Protein AF-G5IAH5-F1 (afdb_monomer_lite)

Structure (mmCIF, N/CA/C/O backbone):
data_AF-G5IAH5-F1
#
_entry.id   AF-G5IAH5-F1
#
loop_
_atom_site.group_PDB
_atom_site.id
_atom_site.type_symbol
_atom_site.label_atom_id
_atom_site.label_alt_id
_atom_site.label_comp_id
_atom_site.label_asym_id
_atom_site.label_entity_id
_atom_site.label_seq_id
_atom_site.pdbx_PDB_ins_code
_atom_site.Cartn_x
_atom_site.Cartn_y
_atom_site.Cartn_z
_atom_site.occupancy
_atom_site.B_iso_or_equiv
_atom_site.auth_seq_id
_atom_site.auth_comp_id
_atom_site.auth_asym_id
_atom_site.auth_atom_id
_atom_site.pdbx_PDB_model_num
ATOM 1 N N . MET A 1 1 ? -7.344 -82.562 -42.772 1.00 33.31 1 MET A N 1
ATOM 2 C CA . MET A 1 1 ? -6.022 -82.661 -43.443 1.00 33.31 1 MET A CA 1
ATOM 3 C C . MET A 1 1 ? -5.985 -81.513 -44.444 1.00 33.31 1 MET A C 1
ATOM 5 O O . MET A 1 1 ? -6.881 -81.482 -45.264 1.00 33.31 1 MET A O 1
ATOM 9 N N . LYS A 1 2 ? -5.143 -80.477 -44.386 1.00 36.75 2 LYS A N 1
ATOM 10 C CA . LYS A 1 2 ? -3.679 -80.382 -44.227 1.00 36.75 2 LYS A CA 1
ATOM 11 C C . LYS A 1 2 ? -3.415 -78.863 -44.021 1.00 36.75 2 LYS A C 1
ATOM 13 O O . LYS A 1 2 ? -3.954 -78.083 -44.789 1.00 36.75 2 LYS A O 1
ATOM 18 N N . LYS A 1 3 ? -2.938 -78.398 -42.851 1.00 38.62 3 LYS A N 1
ATOM 19 C CA . LYS A 1 3 ? -1.530 -78.011 -42.571 1.00 38.62 3 LYS A CA 1
ATOM 20 C C . LYS A 1 3 ? -0.976 -77.087 -43.693 1.00 38.62 3 LYS A C 1
ATOM 22 O O . LYS A 1 3 ? -0.962 -77.546 -44.823 1.00 38.62 3 LYS A O 1
ATOM 27 N N . ILE A 1 4 ? -0.439 -75.870 -43.500 1.00 49.00 4 ILE A N 1
ATOM 28 C CA . ILE A 1 4 ? 0.455 -75.371 -42.435 1.00 49.00 4 ILE A CA 1
ATOM 29 C C . ILE A 1 4 ? 0.940 -73.923 -42.802 1.00 49.00 4 ILE A C 1
ATOM 31 O O . ILE A 1 4 ? 1.135 -73.669 -43.983 1.00 49.00 4 ILE A O 1
ATOM 35 N N . ILE A 1 5 ? 1.173 -73.056 -41.789 1.00 50.75 5 ILE A N 1
ATOM 36 C CA . ILE A 1 5 ? 2.242 -72.007 -41.633 1.00 50.75 5 ILE A CA 1
ATOM 37 C C . ILE A 1 5 ? 2.182 -70.713 -42.497 1.00 50.75 5 ILE A C 1
ATOM 39 O O . ILE A 1 5 ? 2.307 -70.764 -43.711 1.00 50.75 5 ILE A O 1
ATOM 43 N N . ILE A 1 6 ? 1.817 -69.554 -41.905 1.00 56.06 6 ILE A N 1
ATOM 44 C CA . ILE A 1 6 ? 2.630 -68.452 -41.289 1.00 56.06 6 ILE A CA 1
ATOM 45 C C . ILE A 1 6 ? 3.460 -67.631 -42.289 1.00 56.06 6 ILE A C 1
ATOM 47 O O . ILE A 1 6 ? 4.406 -68.163 -42.855 1.00 56.06 6 ILE A O 1
ATOM 51 N N . THR A 1 7 ? 3.234 -66.305 -42.347 1.00 50.16 7 THR A N 1
ATOM 52 C CA . THR A 1 7 ? 4.313 -65.288 -42.404 1.00 50.16 7 THR A CA 1
ATOM 53 C C . THR A 1 7 ? 3.828 -63.922 -41.872 1.00 50.16 7 THR A C 1
ATOM 55 O O . THR A 1 7 ? 2.790 -63.419 -42.293 1.00 50.16 7 THR A O 1
ATOM 58 N N . LEU A 1 8 ? 4.594 -63.369 -40.921 1.00 52.56 8 LEU A N 1
ATOM 59 C CA . LEU A 1 8 ? 4.595 -61.996 -40.384 1.00 52.56 8 LEU A CA 1
ATOM 60 C C . LEU A 1 8 ? 4.671 -60.926 -41.489 1.00 52.56 8 LEU A C 1
ATOM 62 O O . LEU A 1 8 ? 5.500 -61.102 -42.374 1.00 52.56 8 LEU A O 1
ATOM 66 N N . LEU A 1 9 ? 4.000 -59.772 -41.328 1.00 47.34 9 LEU A N 1
ATOM 67 C CA . LEU A 1 9 ? 4.643 -58.446 -41.467 1.00 47.34 9 LEU A CA 1
ATOM 68 C C . LEU A 1 9 ? 3.704 -57.273 -41.116 1.00 47.34 9 LEU A C 1
ATOM 70 O O . LEU A 1 9 ? 2.607 -57.176 -41.648 1.00 47.34 9 LEU A O 1
ATOM 74 N N . SER A 1 10 ? 4.221 -56.379 -40.265 1.00 49.56 10 SER A N 1
ATOM 75 C CA . SER A 1 10 ? 4.073 -54.909 -40.265 1.00 49.56 10 SER A CA 1
ATOM 76 C C . SER A 1 10 ? 2.688 -54.251 -40.377 1.00 49.56 10 SER A C 1
ATOM 78 O O . SER A 1 10 ? 2.028 -54.356 -41.403 1.00 49.56 10 SER A O 1
ATOM 80 N N . CYS A 1 11 ? 2.350 -53.416 -39.384 1.00 49.91 11 CYS A N 1
ATOM 81 C CA . CYS A 1 11 ? 2.185 -51.957 -39.557 1.00 49.91 11 CYS A CA 1
ATOM 82 C C . CYS A 1 11 ? 1.682 -51.310 -38.250 1.00 49.91 11 CYS A C 1
ATOM 84 O O . CYS A 1 11 ? 0.503 -51.017 -38.089 1.00 49.91 11 CYS A O 1
ATOM 86 N N . THR A 1 12 ? 2.592 -51.064 -37.308 1.00 62.41 12 THR A N 1
ATOM 87 C CA . THR A 1 12 ? 2.437 -50.026 -36.275 1.00 62.41 12 THR A CA 1
ATOM 88 C C . THR A 1 12 ? 3.087 -48.751 -36.790 1.00 62.41 12 THR A C 1
ATOM 90 O O . THR A 1 12 ? 4.280 -48.569 -36.592 1.00 62.41 12 THR A O 1
ATOM 93 N N . LEU A 1 13 ? 2.321 -47.928 -37.503 1.00 54.59 13 LEU A N 1
ATOM 94 C CA . LEU A 1 13 ? 2.679 -46.621 -38.072 1.00 54.59 13 LEU A CA 1
ATOM 95 C C . LEU A 1 13 ? 1.325 -45.995 -38.509 1.00 54.59 13 LEU A C 1
ATOM 97 O O . LEU A 1 13 ? 0.584 -46.669 -39.209 1.00 54.59 13 LEU A O 1
ATOM 101 N N . LEU A 1 14 ? 0.856 -44.793 -38.155 1.00 53.38 14 LEU A N 1
ATOM 102 C CA . LEU A 1 14 ? 1.488 -43.578 -37.652 1.00 53.38 14 LEU A CA 1
ATOM 103 C C . LEU A 1 14 ? 0.453 -42.730 -36.878 1.00 53.38 14 LEU A C 1
ATOM 105 O O . LEU A 1 14 ? -0.546 -42.300 -37.448 1.00 53.38 14 LEU A O 1
ATOM 109 N N . LEU A 1 15 ? 0.740 -42.397 -35.620 1.00 56.22 15 LEU A N 1
ATOM 110 C CA . LEU A 1 15 ? 0.326 -41.119 -35.035 1.00 56.22 15 LEU A CA 1
ATOM 111 C C . LEU A 1 15 ? 1.453 -40.126 -35.344 1.00 56.22 15 LEU A C 1
ATOM 113 O O . LEU A 1 15 ? 2.305 -39.855 -34.507 1.00 56.22 15 LEU A O 1
ATOM 117 N N . CYS A 1 16 ? 1.498 -39.636 -36.583 1.00 58.03 16 CYS A N 1
ATOM 118 C CA . CYS A 1 16 ? 2.328 -38.492 -36.955 1.00 58.03 16 CYS A CA 1
ATOM 119 C C . CYS A 1 16 ? 1.415 -37.286 -37.137 1.00 58.03 16 CYS A C 1
ATOM 121 O O . CYS A 1 16 ? 1.140 -36.850 -38.251 1.00 58.03 16 CYS A O 1
ATOM 123 N N . GLY A 1 17 ? 0.948 -36.739 -36.016 1.00 47.94 17 GLY A N 1
ATOM 124 C CA . GLY A 1 17 ? 0.667 -35.314 -35.965 1.00 47.94 17 GLY A CA 1
ATOM 125 C C . GLY A 1 17 ? 2.004 -34.587 -36.058 1.00 47.94 17 GLY A C 1
ATOM 126 O O . GLY A 1 17 ? 2.596 -34.254 -35.038 1.00 47.94 17 GLY A O 1
ATOM 127 N N . CYS A 1 18 ? 2.513 -34.391 -37.274 1.00 56.91 18 CYS A N 1
ATOM 128 C CA . CYS A 1 18 ? 3.553 -33.404 -37.516 1.00 56.91 18 CYS A CA 1
ATOM 129 C C . C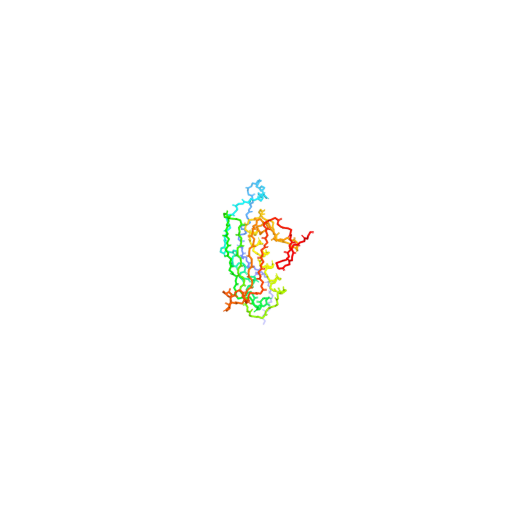YS A 1 18 ? 2.901 -32.034 -37.328 1.00 56.91 18 CYS A C 1
ATOM 131 O O . CYS A 1 18 ? 2.452 -31.423 -38.296 1.00 56.91 18 CYS A O 1
ATOM 133 N N . THR A 1 19 ? 2.816 -31.552 -36.086 1.00 56.47 19 THR A N 1
ATOM 134 C CA . THR A 1 19 ? 2.813 -30.103 -35.914 1.00 56.47 19 THR A CA 1
ATOM 135 C C . THR A 1 19 ? 4.124 -29.631 -36.528 1.00 56.47 19 THR A C 1
ATOM 137 O O . THR A 1 19 ? 5.206 -30.090 -36.157 1.00 56.47 19 THR A O 1
ATOM 140 N N . GLN A 1 20 ? 4.028 -28.843 -37.592 1.00 46.25 20 GLN A N 1
ATOM 141 C CA . GLN A 1 20 ? 5.192 -28.199 -38.160 1.00 46.25 20 GLN A CA 1
ATOM 142 C C . GLN A 1 20 ? 5.646 -27.213 -37.089 1.00 46.25 20 GLN A C 1
ATOM 144 O O . GLN A 1 20 ? 4.981 -26.205 -36.856 1.00 46.25 20 GLN A O 1
ATOM 149 N N . SER A 1 21 ? 6.718 -27.542 -36.372 1.00 54.47 21 SER A N 1
ATOM 150 C CA . SER A 1 21 ? 7.307 -26.617 -35.419 1.00 54.47 21 SER A CA 1
ATOM 151 C C . SER A 1 21 ? 7.756 -25.391 -36.208 1.00 54.47 21 SER A C 1
ATOM 153 O O . SER A 1 21 ? 8.814 -25.405 -36.831 1.00 54.47 21 SER A O 1
ATOM 155 N N . ASN A 1 22 ? 6.959 -24.324 -36.193 1.00 55.41 22 ASN A N 1
ATOM 156 C CA . ASN A 1 22 ? 7.453 -22.985 -36.477 1.00 55.41 22 ASN A CA 1
ATOM 157 C C . ASN A 1 22 ? 8.293 -22.571 -35.262 1.00 55.41 22 ASN A C 1
ATOM 159 O O . ASN A 1 22 ? 7.913 -21.716 -34.469 1.00 55.41 22 ASN A O 1
ATOM 163 N N . ILE A 1 23 ? 9.430 -23.248 -35.074 1.00 59.12 23 ILE A N 1
ATOM 164 C CA . ILE A 1 23 ? 10.522 -22.670 -34.305 1.00 59.12 23 ILE A CA 1
ATOM 165 C C . ILE A 1 23 ? 10.932 -21.472 -35.139 1.00 59.12 23 ILE A C 1
ATOM 167 O O . ILE A 1 23 ? 11.372 -21.635 -36.277 1.00 59.12 23 ILE A O 1
ATOM 171 N N . VAL A 1 24 ? 10.715 -20.279 -34.596 1.00 61.59 24 VAL A N 1
ATOM 172 C CA . VAL A 1 24 ? 11.218 -19.039 -35.172 1.00 61.59 24 VAL A CA 1
ATOM 173 C C . VAL A 1 24 ? 12.734 -19.191 -35.268 1.00 61.59 24 VAL A C 1
ATOM 175 O O . VAL A 1 24 ? 13.457 -19.047 -34.286 1.00 61.59 24 VAL A O 1
ATOM 178 N N . ALA A 1 25 ? 13.220 -19.576 -36.446 1.00 61.47 25 ALA A N 1
ATOM 179 C CA . ALA A 1 25 ? 14.634 -19.563 -36.746 1.00 61.47 25 ALA A CA 1
ATOM 180 C C . ALA A 1 25 ? 15.033 -18.090 -36.851 1.00 61.47 25 ALA A C 1
ATOM 182 O O . ALA A 1 25 ? 14.496 -17.356 -37.681 1.00 61.47 25 ALA A O 1
ATOM 183 N N . SER A 1 26 ? 15.929 -17.642 -35.973 1.00 59.28 26 SER A N 1
ATOM 184 C CA . SER A 1 26 ? 16.464 -16.284 -36.034 1.00 59.28 26 SER A CA 1
ATOM 185 C C . SER A 1 26 ? 17.293 -16.130 -37.308 1.00 59.28 26 SER A C 1
ATOM 187 O O . SER A 1 26 ? 18.481 -16.451 -37.331 1.00 59.28 26 SER A O 1
ATOM 189 N N . GLU A 1 27 ? 16.683 -15.642 -38.386 1.00 59.00 27 GLU A N 1
ATOM 190 C CA . GLU A 1 27 ? 17.436 -15.144 -39.533 1.00 59.00 27 GLU A CA 1
ATOM 191 C C . GLU A 1 27 ? 18.079 -13.799 -39.155 1.00 59.00 27 GLU A C 1
ATOM 193 O O . GLU A 1 27 ? 17.452 -12.734 -39.167 1.00 59.00 27 GLU A O 1
ATOM 198 N N . GLY A 1 28 ? 19.354 -13.875 -38.764 1.00 65.19 28 GLY A N 1
ATOM 199 C CA . GLY A 1 28 ? 20.235 -12.736 -38.503 1.00 65.19 28 GLY A CA 1
ATOM 200 C C . GLY A 1 28 ? 20.897 -12.767 -37.123 1.00 65.19 28 GLY A C 1
ATOM 201 O O . GLY A 1 28 ? 20.356 -13.335 -36.176 1.00 65.19 28 GLY A O 1
ATOM 202 N N . ASN A 1 29 ? 22.054 -12.102 -37.008 1.00 62.06 29 ASN A N 1
ATOM 203 C CA . ASN A 1 29 ? 22.700 -11.733 -35.737 1.00 62.06 29 ASN A CA 1
ATOM 204 C C . ASN A 1 29 ? 21.856 -10.674 -34.999 1.00 62.06 29 ASN A C 1
ATOM 206 O O . ASN A 1 29 ? 22.295 -9.546 -34.785 1.00 62.06 29 ASN A O 1
ATOM 210 N N . ARG A 1 30 ? 20.607 -10.999 -34.666 1.00 60.88 30 ARG A N 1
ATOM 211 C CA . ARG A 1 30 ? 19.758 -10.158 -33.826 1.00 60.88 30 ARG A CA 1
ATOM 212 C C . ARG A 1 30 ? 20.134 -10.465 -32.381 1.00 60.88 30 ARG A C 1
ATOM 214 O O . ARG A 1 30 ? 19.724 -11.486 -31.839 1.00 60.88 30 ARG A O 1
ATOM 221 N N . VAL A 1 31 ? 20.986 -9.629 -31.797 1.00 74.62 31 VAL A N 1
ATOM 222 C CA . VAL A 1 31 ? 21.216 -9.650 -30.348 1.00 74.62 31 VAL A CA 1
ATOM 223 C C . VAL A 1 31 ? 19.929 -9.134 -29.691 1.00 74.62 31 VAL A C 1
ATOM 225 O O . VAL A 1 31 ? 19.392 -8.139 -30.184 1.00 74.62 31 VAL A O 1
ATOM 228 N N . PRO A 1 32 ? 19.390 -9.804 -28.656 1.00 70.06 32 PRO A N 1
ATOM 229 C CA . PRO A 1 32 ? 18.257 -9.279 -27.904 1.00 70.06 32 PRO A CA 1
ATOM 230 C C . PRO A 1 32 ? 18.582 -7.882 -27.370 1.00 70.06 32 PRO A C 1
ATOM 232 O O . PRO A 1 32 ? 19.662 -7.673 -26.821 1.00 70.06 32 PRO A O 1
ATOM 235 N N . ASP A 1 33 ? 17.664 -6.938 -27.555 1.00 75.75 33 ASP A N 1
ATOM 236 C CA . ASP A 1 33 ? 17.731 -5.644 -26.882 1.00 75.75 33 ASP A CA 1
ATOM 237 C C . ASP A 1 33 ? 17.378 -5.876 -25.409 1.00 75.75 33 ASP A C 1
ATOM 239 O O . ASP A 1 33 ? 16.251 -6.259 -25.095 1.00 75.75 33 ASP A O 1
ATOM 243 N N . THR A 1 34 ? 18.375 -5.762 -24.534 1.00 81.38 34 THR A N 1
ATOM 244 C CA . THR A 1 34 ? 18.235 -5.970 -23.086 1.00 81.38 34 THR A CA 1
ATOM 245 C C . THR A 1 34 ? 18.240 -4.651 -22.316 1.00 81.38 34 THR A C 1
ATOM 247 O O . THR A 1 34 ? 18.368 -4.672 -21.094 1.00 81.38 34 THR A O 1
ATOM 250 N N . GLU A 1 35 ? 18.188 -3.505 -23.002 1.00 84.00 35 GLU A N 1
ATOM 251 C CA . GLU A 1 35 ? 18.129 -2.204 -22.339 1.00 84.00 35 GLU A CA 1
ATOM 252 C C . GLU A 1 35 ? 16.750 -2.001 -21.702 1.00 84.00 35 GLU A C 1
ATOM 254 O O . GLU A 1 35 ? 15.716 -2.143 -22.358 1.00 84.00 35 GLU A O 1
ATOM 259 N N . ILE A 1 36 ? 16.734 -1.645 -20.416 1.00 80.00 36 ILE A N 1
ATOM 260 C CA . ILE A 1 36 ? 15.510 -1.245 -19.723 1.00 80.00 36 ILE A CA 1
ATOM 261 C C . ILE A 1 36 ? 15.127 0.152 -20.208 1.00 80.00 36 ILE A C 1
ATOM 263 O O . ILE A 1 36 ? 15.943 1.075 -20.200 1.00 80.00 36 ILE A O 1
ATOM 267 N N . ARG A 1 37 ? 13.877 0.300 -20.640 1.00 80.31 37 ARG A N 1
ATOM 268 C CA . ARG A 1 37 ? 13.298 1.577 -21.057 1.00 80.31 37 ARG A CA 1
ATOM 269 C C . ARG A 1 37 ? 12.262 1.985 -20.026 1.00 80.31 37 ARG A C 1
ATOM 271 O O . ARG A 1 37 ? 11.364 1.197 -19.758 1.00 80.31 37 ARG A O 1
ATOM 278 N N . GLY A 1 38 ? 12.415 3.188 -19.486 1.00 82.19 38 GLY A N 1
ATOM 279 C CA . GLY A 1 38 ? 11.435 3.798 -18.592 1.00 82.19 38 GLY A CA 1
ATOM 280 C C . GLY A 1 38 ? 10.496 4.760 -19.308 1.00 82.19 38 GLY A C 1
ATOM 281 O O . GLY A 1 38 ? 10.644 5.015 -20.510 1.00 82.19 38 GLY A O 1
ATOM 282 N N . GLY A 1 39 ? 9.564 5.326 -18.546 1.00 83.75 39 GLY A N 1
ATOM 283 C CA . GLY A 1 39 ? 8.540 6.236 -19.054 1.00 83.75 39 GLY A CA 1
ATOM 284 C C . GLY A 1 39 ? 7.430 5.494 -19.790 1.00 83.75 39 GLY A C 1
ATOM 285 O O . GLY A 1 39 ? 6.888 6.014 -20.769 1.00 83.75 39 GLY A O 1
ATOM 286 N N . ILE A 1 40 ? 7.143 4.262 -19.367 1.00 88.00 40 ILE A N 1
ATOM 287 C CA . ILE A 1 40 ? 5.983 3.515 -19.841 1.00 88.00 40 ILE A CA 1
ATOM 288 C C . ILE A 1 40 ? 4.744 4.135 -19.191 1.00 88.00 40 ILE A C 1
ATOM 290 O O . ILE A 1 40 ? 4.712 4.381 -17.988 1.00 88.00 40 ILE A O 1
ATOM 294 N N . GLU A 1 41 ? 3.732 4.435 -20.001 1.00 93.06 41 GLU A N 1
ATOM 295 C CA . GLU A 1 41 ? 2.448 4.919 -19.495 1.00 93.06 41 GLU A CA 1
ATOM 296 C C . GLU A 1 41 ? 1.786 3.808 -18.673 1.00 93.06 41 GLU A C 1
ATOM 298 O O . GLU A 1 41 ? 1.535 2.722 -19.197 1.00 93.06 41 GLU A O 1
ATOM 303 N N . ILE A 1 42 ? 1.537 4.078 -17.390 1.00 95.38 42 ILE A N 1
ATOM 304 C CA . ILE A 1 42 ? 0.952 3.108 -16.465 1.00 95.38 42 ILE A CA 1
ATOM 305 C C . ILE A 1 42 ? -0.530 2.916 -16.777 1.00 95.38 42 ILE A C 1
ATOM 307 O O . ILE A 1 42 ? -1.323 3.861 -16.781 1.00 95.38 42 ILE A O 1
ATOM 311 N N . GLU A 1 43 ? -0.929 1.664 -16.982 1.00 97.00 43 GLU A N 1
ATOM 312 C CA . GLU A 1 43 ? -2.326 1.280 -17.093 1.00 97.00 43 GLU A CA 1
ATOM 313 C C . GLU A 1 43 ? -2.912 1.106 -15.689 1.00 97.00 43 GLU A C 1
ATOM 315 O O . GLU A 1 43 ? -2.971 0.006 -15.140 1.00 97.00 43 GLU A O 1
ATOM 320 N N . TRP A 1 44 ? -3.357 2.219 -15.100 1.00 95.62 44 TRP A N 1
ATOM 321 C CA . TRP A 1 44 ? -3.885 2.253 -13.731 1.00 95.62 44 TRP A CA 1
ATOM 322 C C . TRP A 1 44 ? -5.025 1.263 -13.480 1.00 95.62 44 TRP A C 1
ATOM 324 O O . TRP A 1 44 ? -5.136 0.739 -12.381 1.00 95.62 44 TRP A O 1
ATOM 334 N N . GLY A 1 45 ? -5.850 0.965 -14.490 1.00 97.19 45 GLY A N 1
ATOM 335 C CA . GLY A 1 45 ? -6.892 -0.058 -14.370 1.00 97.19 45 GLY A CA 1
ATOM 336 C C . GLY A 1 45 ? -6.329 -1.433 -14.001 1.00 97.19 45 GLY A C 1
ATOM 337 O O . GLY A 1 45 ? -6.849 -2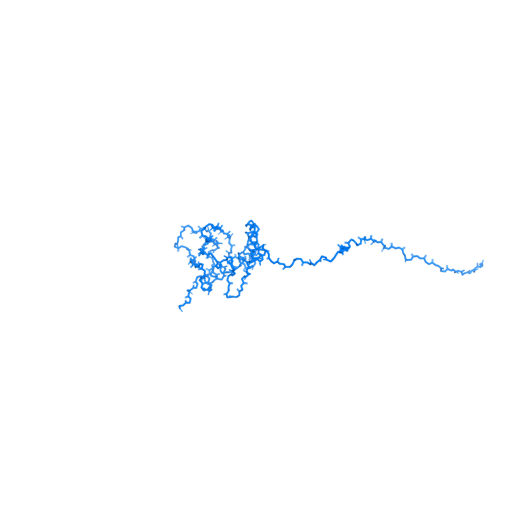.067 -13.093 1.00 97.19 45 GLY A O 1
ATOM 338 N N . GLN A 1 46 ? -5.224 -1.846 -14.634 1.00 97.50 46 GLN A N 1
ATOM 339 C CA . GLN A 1 46 ? -4.553 -3.108 -14.304 1.00 97.50 46 GLN A CA 1
ATOM 340 C C . GLN A 1 46 ? -3.913 -3.065 -12.918 1.00 97.50 46 GLN A C 1
ATOM 342 O O . GLN A 1 46 ? -3.985 -4.047 -12.193 1.00 97.50 46 GLN A O 1
ATOM 347 N N . VAL A 1 47 ? -3.354 -1.916 -12.523 1.00 98.12 47 VAL A N 1
ATOM 348 C CA . VAL A 1 47 ? -2.806 -1.741 -11.171 1.00 98.12 47 VAL A CA 1
ATOM 349 C C . VAL A 1 47 ? -3.883 -1.955 -10.109 1.00 98.12 47 VAL A C 1
ATOM 351 O O . VAL A 1 47 ? -3.667 -2.691 -9.151 1.00 98.12 47 VAL A O 1
ATOM 354 N N . TRP A 1 48 ? -5.062 -1.353 -10.281 1.00 97.69 48 TRP A N 1
ATOM 355 C CA . TRP A 1 48 ? -6.168 -1.542 -9.342 1.00 97.69 48 TRP A CA 1
ATOM 356 C C . TRP A 1 48 ? -6.712 -2.973 -9.364 1.00 97.69 48 TRP A C 1
ATOM 358 O O . TRP A 1 48 ? -6.965 -3.524 -8.297 1.00 97.69 48 TRP A O 1
ATOM 368 N N . ASP A 1 49 ? -6.825 -3.595 -10.542 1.00 97.94 49 ASP A N 1
ATOM 369 C CA . ASP A 1 49 ? -7.243 -4.996 -10.667 1.00 97.94 49 ASP A CA 1
ATOM 370 C C . ASP A 1 49 ? -6.264 -5.950 -9.950 1.00 97.94 49 ASP A C 1
ATOM 372 O O . ASP A 1 49 ? -6.701 -6.884 -9.272 1.00 97.94 49 ASP A O 1
ATOM 376 N N . ASP A 1 50 ? -4.952 -5.708 -10.054 1.00 98.12 50 ASP A N 1
ATOM 377 C CA . ASP A 1 50 ? -3.917 -6.477 -9.352 1.00 98.12 50 ASP A CA 1
ATOM 378 C C . ASP A 1 50 ? -4.044 -6.323 -7.830 1.00 98.12 50 ASP A C 1
ATOM 380 O O . ASP A 1 50 ? -3.989 -7.312 -7.091 1.00 98.12 50 ASP A O 1
ATOM 384 N N . LEU A 1 51 ? -4.256 -5.090 -7.352 1.00 98.38 51 LEU A N 1
ATOM 385 C CA . LEU A 1 51 ? -4.451 -4.820 -5.928 1.00 98.38 51 LEU A CA 1
ATOM 386 C C . LEU A 1 51 ? -5.717 -5.484 -5.391 1.00 98.38 51 LEU A C 1
ATOM 388 O O . LEU A 1 51 ? -5.665 -6.129 -4.345 1.00 98.38 51 LEU A O 1
ATOM 392 N N . ASP A 1 52 ? -6.836 -5.379 -6.103 1.00 98.19 52 ASP A N 1
ATOM 393 C CA . ASP A 1 52 ? -8.082 -6.028 -5.706 1.00 98.19 52 ASP A CA 1
ATOM 394 C C . ASP A 1 52 ? -7.916 -7.552 -5.666 1.00 98.19 52 ASP A C 1
ATOM 396 O O . ASP A 1 52 ? -8.310 -8.196 -4.690 1.00 98.19 52 ASP A O 1
ATOM 4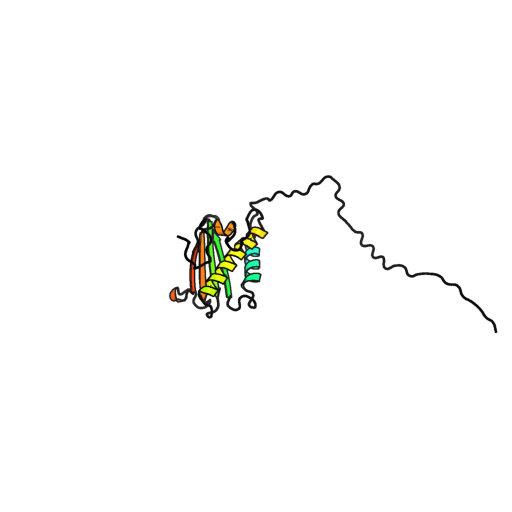00 N N . ALA A 1 53 ? -7.271 -8.138 -6.679 1.00 97.56 53 ALA A N 1
ATOM 401 C CA . ALA A 1 53 ? -7.019 -9.574 -6.731 1.00 97.56 53 ALA A CA 1
ATOM 402 C C . ALA A 1 53 ? -6.152 -10.068 -5.562 1.00 97.56 53 ALA A C 1
ATOM 404 O O . ALA A 1 53 ? -6.384 -11.164 -5.052 1.00 97.56 53 ALA A O 1
ATOM 405 N N . GLN A 1 54 ? -5.163 -9.280 -5.137 1.00 97.56 54 GLN A N 1
ATOM 406 C CA . GLN A 1 54 ? -4.226 -9.670 -4.085 1.00 97.56 54 GLN A CA 1
ATOM 407 C C . GLN A 1 54 ? -4.737 -9.368 -2.670 1.00 97.56 54 GLN A C 1
ATOM 409 O O . GLN A 1 54 ? -4.521 -10.160 -1.751 1.00 97.56 54 GLN A O 1
ATOM 414 N N . PHE A 1 55 ? -5.390 -8.224 -2.472 1.00 98.12 55 PHE A N 1
ATOM 415 C CA . PHE A 1 55 ? -5.651 -7.661 -1.145 1.00 98.12 55 PHE A CA 1
ATOM 416 C C . PHE A 1 55 ? -7.135 -7.661 -0.751 1.00 98.12 55 PHE A C 1
ATOM 418 O O . PHE A 1 55 ? -7.443 -7.512 0.434 1.00 98.12 55 PHE A O 1
ATOM 425 N N . LEU A 1 56 ? -8.061 -7.920 -1.685 1.00 97.62 56 LEU A N 1
ATOM 426 C CA . LEU A 1 56 ? -9.466 -8.236 -1.370 1.00 97.62 56 LEU A CA 1
ATOM 427 C C . LEU A 1 56 ? -9.743 -9.745 -1.269 1.00 97.62 56 LEU A C 1
ATOM 429 O O . LEU A 1 56 ? -10.891 -10.160 -1.077 1.00 97.62 56 LEU A O 1
ATOM 433 N N . ASP A 1 57 ? -8.703 -10.578 -1.354 1.00 95.94 57 ASP A N 1
ATOM 434 C CA . ASP A 1 57 ? -8.807 -12.009 -1.086 1.00 95.94 57 ASP A CA 1
ATOM 435 C C . ASP A 1 57 ? -9.174 -12.248 0.387 1.00 95.94 57 ASP A C 1
ATOM 437 O O . ASP A 1 57 ? -8.363 -12.064 1.295 1.00 95.94 57 ASP A O 1
ATOM 441 N N . LYS A 1 58 ? -10.407 -12.705 0.628 1.00 93.69 58 LYS A N 1
ATOM 442 C CA . LYS A 1 58 ? -10.945 -12.952 1.973 1.00 93.69 58 LYS A CA 1
ATOM 443 C C . LYS A 1 58 ? -10.297 -14.144 2.690 1.00 93.69 58 LYS A C 1
ATOM 445 O O . LYS A 1 58 ? -10.504 -14.287 3.895 1.00 93.69 58 LYS A O 1
ATOM 450 N N . GLU A 1 59 ? -9.548 -15.006 1.999 1.00 94.38 59 GLU A N 1
ATOM 451 C CA . GLU A 1 59 ? -8.749 -16.054 2.644 1.00 94.38 59 GLU A CA 1
ATOM 452 C C . GLU A 1 59 ? -7.500 -15.468 3.317 1.00 94.38 59 GLU A C 1
ATOM 454 O O . GLU A 1 59 ? -7.119 -15.922 4.399 1.00 94.38 59 GLU A O 1
ATOM 459 N N . LEU A 1 60 ? -6.892 -14.444 2.709 1.00 93.75 60 LEU A N 1
ATOM 460 C CA . LEU A 1 60 ? -5.698 -13.766 3.224 1.00 93.75 60 LEU A CA 1
ATOM 461 C C . LEU A 1 60 ? -6.051 -12.575 4.126 1.00 93.75 60 LEU A C 1
ATOM 463 O O . LEU A 1 60 ? -5.471 -12.406 5.199 1.00 93.75 60 LEU A O 1
ATOM 467 N N . TYR A 1 61 ? -7.041 -11.788 3.714 1.00 95.75 61 TYR A N 1
ATOM 468 C CA . TYR A 1 61 ? -7.500 -10.562 4.357 1.00 95.75 61 TYR A CA 1
ATOM 469 C C . TYR A 1 61 ? -9.019 -10.634 4.591 1.00 95.75 61 TYR A C 1
ATOM 471 O O . TYR A 1 61 ? -9.802 -9.970 3.915 1.00 95.75 61 TYR A O 1
ATOM 479 N N . PRO A 1 62 ? -9.496 -11.423 5.574 1.00 95.25 62 PRO A N 1
ATOM 480 C CA . PRO A 1 62 ? -10.933 -11.609 5.817 1.00 95.25 62 PRO A CA 1
ATOM 481 C C . PRO A 1 62 ? -11.679 -10.310 6.169 1.00 95.25 62 PRO A C 1
ATOM 483 O O . PRO A 1 62 ? -12.908 -10.264 6.103 1.00 95.25 62 PRO A O 1
ATOM 486 N N . PHE A 1 63 ? -10.940 -9.262 6.541 1.00 95.94 63 PHE A N 1
ATOM 487 C CA . PHE A 1 63 ? -11.458 -7.952 6.909 1.00 95.94 63 PHE A CA 1
ATOM 488 C C . PHE A 1 63 ? -11.496 -6.925 5.774 1.00 95.94 63 PHE A C 1
ATOM 490 O O . PHE A 1 63 ? -12.118 -5.887 5.967 1.00 95.94 63 PHE A O 1
ATOM 497 N N . SER A 1 64 ? -10.839 -7.138 4.629 1.00 96.94 64 SER A N 1
ATOM 498 C CA . SER A 1 64 ? -10.710 -6.095 3.601 1.00 96.94 64 SER A CA 1
ATOM 499 C C . SER A 1 64 ? -11.995 -5.940 2.792 1.00 96.94 64 SER A C 1
ATOM 501 O O . SER A 1 64 ? -12.505 -6.915 2.261 1.00 96.94 64 SER A O 1
ATOM 503 N N . GLU A 1 65 ? -12.563 -4.739 2.698 1.00 97.25 65 GLU A N 1
ATOM 504 C CA . GLU A 1 65 ? -13.828 -4.501 1.980 1.00 97.25 65 GLU A CA 1
ATOM 505 C C . GLU A 1 65 ? -13.634 -3.754 0.660 1.00 97.25 65 GLU A C 1
ATOM 507 O O . GLU A 1 65 ? -14.294 -4.079 -0.324 1.00 97.25 65 GLU A O 1
ATOM 512 N N . SER A 1 66 ? -12.734 -2.770 0.611 1.00 97.38 66 SER A N 1
ATOM 513 C CA . SER A 1 66 ? -12.390 -2.088 -0.642 1.00 97.38 66 SER A CA 1
ATOM 514 C C . SER A 1 66 ? -11.056 -1.362 -0.552 1.00 97.38 66 SER A C 1
ATOM 516 O O . SER A 1 66 ? -10.700 -0.853 0.516 1.00 97.38 66 SER A O 1
ATOM 518 N N . ILE A 1 67 ? -10.393 -1.211 -1.694 1.00 98.12 67 ILE A N 1
ATOM 519 C CA . ILE A 1 67 ? -9.211 -0.371 -1.870 1.00 98.12 67 ILE A CA 1
ATOM 520 C C . ILE A 1 67 ? -9.605 0.758 -2.814 1.00 98.12 67 ILE A C 1
ATOM 522 O O . ILE A 1 67 ? -10.061 0.517 -3.925 1.00 98.12 67 ILE A O 1
ATOM 526 N N . ASN A 1 68 ? -9.469 2.001 -2.363 1.00 96.44 68 ASN A N 1
ATOM 527 C CA . ASN A 1 68 ? -9.725 3.169 -3.197 1.00 96.44 68 ASN A CA 1
ATOM 528 C C . ASN A 1 68 ? -8.470 4.025 -3.196 1.00 96.44 68 ASN A C 1
ATOM 530 O O . ASN A 1 68 ? -7.983 4.391 -2.128 1.00 96.44 68 ASN A O 1
ATOM 534 N N . GLY A 1 69 ? -7.961 4.350 -4.378 1.00 94.50 69 GLY A N 1
ATOM 535 C CA . GLY A 1 69 ? -6.771 5.172 -4.523 1.00 94.50 69 GLY A CA 1
ATOM 536 C C . GLY A 1 69 ? -6.967 6.293 -5.527 1.00 94.50 69 GLY A C 1
ATOM 537 O O . GLY A 1 69 ? -7.724 6.165 -6.490 1.00 94.50 69 GLY A O 1
ATOM 538 N N . ASN A 1 70 ? -6.273 7.399 -5.297 1.00 96.62 70 ASN A N 1
ATOM 539 C CA . ASN A 1 70 ? -6.159 8.499 -6.237 1.00 96.62 70 ASN A CA 1
ATOM 540 C C . ASN A 1 70 ? -4.679 8.813 -6.453 1.00 96.62 70 ASN A C 1
ATOM 542 O O . ASN A 1 70 ? -3.969 9.139 -5.501 1.00 96.62 70 ASN A O 1
ATOM 546 N N . ILE A 1 71 ? -4.236 8.720 -7.706 1.00 96.62 71 ILE A N 1
ATOM 547 C CA . ILE A 1 71 ? -2.877 9.076 -8.105 1.00 96.62 71 ILE A CA 1
ATOM 548 C C . ILE A 1 71 ? -2.909 10.476 -8.705 1.00 96.62 71 ILE A C 1
ATOM 550 O O . ILE A 1 71 ? -3.627 10.741 -9.670 1.00 96.62 71 ILE A O 1
ATOM 554 N N . MET A 1 72 ? -2.140 11.380 -8.112 1.00 95.62 72 MET A N 1
ATOM 555 C CA . MET A 1 72 ? -2.020 12.770 -8.534 1.00 95.62 72 MET A CA 1
ATOM 556 C C . MET A 1 72 ? -0.601 13.005 -9.042 1.00 95.62 72 MET A C 1
ATOM 558 O O . MET A 1 72 ? 0.220 13.618 -8.358 1.00 95.62 72 MET A O 1
ATOM 562 N N . ASP A 1 73 ? -0.327 12.515 -10.253 1.00 88.75 73 ASP A N 1
ATOM 563 C CA . ASP A 1 73 ? 1.006 12.541 -10.875 1.00 88.75 73 ASP A CA 1
ATOM 564 C C . ASP A 1 73 ? 1.617 13.953 -10.911 1.00 88.75 73 ASP A C 1
ATOM 566 O O . ASP A 1 73 ? 2.797 14.137 -10.628 1.00 88.75 73 ASP A O 1
ATOM 570 N N . GLU A 1 74 ? 0.815 14.985 -11.204 1.00 91.38 74 GLU A N 1
ATOM 571 C CA . GLU A 1 74 ? 1.295 16.378 -11.256 1.00 91.38 74 GLU A CA 1
ATOM 572 C C . GLU A 1 74 ? 1.749 16.918 -9.889 1.00 91.38 74 GLU A C 1
ATOM 574 O O . GLU A 1 74 ? 2.547 17.856 -9.823 1.00 91.38 74 GLU A O 1
ATOM 579 N N . GLU A 1 75 ? 1.237 16.345 -8.800 1.00 93.69 75 GLU A N 1
ATOM 580 C CA . GLU A 1 75 ? 1.542 16.757 -7.430 1.00 93.69 75 GLU A CA 1
ATOM 581 C C . GLU A 1 75 ? 2.534 15.820 -6.729 1.00 93.69 75 GLU A C 1
ATOM 583 O O . GLU A 1 75 ? 2.929 16.122 -5.603 1.00 93.69 75 GLU A O 1
ATOM 588 N N . ASN A 1 76 ? 2.942 14.726 -7.384 1.00 95.94 76 ASN A N 1
ATOM 589 C CA . ASN A 1 76 ? 3.650 13.590 -6.788 1.00 95.94 76 ASN A CA 1
ATOM 590 C C . ASN A 1 76 ? 2.963 13.108 -5.504 1.00 95.94 76 ASN A C 1
ATOM 592 O O . ASN A 1 76 ? 3.575 13.083 -4.433 1.00 95.94 76 ASN A O 1
ATOM 596 N N . LYS A 1 77 ? 1.663 12.804 -5.590 1.00 98.00 77 LYS A N 1
ATOM 597 C CA . LYS A 1 77 ? 0.870 12.370 -4.437 1.00 98.00 77 LYS A CA 1
ATOM 598 C C . LYS A 1 77 ? 0.054 11.121 -4.711 1.00 98.00 77 LYS A C 1
ATOM 600 O O . LYS A 1 77 ? -0.527 10.960 -5.784 1.00 98.00 77 LYS A O 1
ATOM 605 N N . ILE A 1 78 ? -0.062 10.303 -3.674 1.00 98.38 78 ILE A N 1
ATOM 606 C CA . ILE A 1 78 ? -0.892 9.106 -3.622 1.00 98.38 78 ILE A CA 1
ATOM 607 C C . ILE A 1 78 ? -1.808 9.238 -2.409 1.00 98.38 78 ILE A C 1
ATOM 609 O O . ILE A 1 78 ? -1.329 9.300 -1.280 1.00 98.38 78 ILE A O 1
ATOM 613 N N . ASP A 1 79 ? -3.117 9.227 -2.630 1.00 98.25 79 ASP A N 1
ATOM 614 C CA . ASP A 1 79 ? -4.094 9.123 -1.547 1.00 98.25 79 ASP A CA 1
ATOM 615 C C . ASP A 1 79 ? -4.747 7.741 -1.594 1.00 98.25 79 ASP A C 1
ATOM 617 O O . ASP A 1 79 ? -5.313 7.359 -2.619 1.00 98.25 79 ASP A O 1
ATOM 621 N N . LEU A 1 80 ? -4.690 6.998 -0.488 1.00 98.31 80 LEU A N 1
ATOM 622 C CA . LEU A 1 80 ? -5.295 5.676 -0.340 1.00 98.31 80 LEU A CA 1
ATOM 623 C C . LEU A 1 80 ? -6.300 5.644 0.809 1.00 98.31 80 LEU A C 1
ATOM 625 O O . LEU A 1 80 ? -6.010 6.035 1.939 1.00 98.31 80 LEU A O 1
ATOM 629 N N . VAL A 1 81 ? -7.477 5.097 0.524 1.00 98.44 81 VAL A N 1
ATOM 630 C CA . VAL A 1 81 ? -8.525 4.798 1.496 1.00 98.44 81 VAL A CA 1
ATOM 631 C C . VAL A 1 81 ? -8.810 3.303 1.452 1.00 98.44 81 VAL A C 1
ATOM 633 O O . VAL A 1 81 ? -9.360 2.771 0.483 1.00 98.44 81 VAL A O 1
ATOM 636 N N . LEU A 1 82 ? -8.430 2.627 2.529 1.00 98.56 82 LEU A N 1
ATOM 637 C CA . LEU A 1 82 ? -8.578 1.195 2.723 1.00 98.56 82 LEU A CA 1
ATOM 638 C C . LEU A 1 82 ? -9.757 0.955 3.661 1.00 98.56 82 LEU A C 1
ATOM 640 O O . LEU A 1 82 ? -9.681 1.211 4.866 1.00 98.56 82 LEU A O 1
ATOM 644 N N . LEU A 1 83 ? -10.866 0.480 3.101 1.00 97.94 83 LEU A N 1
ATOM 645 C CA . LEU A 1 83 ? -12.050 0.179 3.892 1.00 97.94 83 LEU A CA 1
ATOM 646 C C . LEU A 1 83 ? -12.012 -1.270 4.344 1.00 97.94 83 LEU A C 1
ATOM 648 O O . LEU A 1 83 ? -11.761 -2.181 3.553 1.00 97.94 83 LEU A O 1
ATOM 652 N N . VAL A 1 84 ? -12.280 -1.464 5.626 1.00 97.69 84 VAL A N 1
ATOM 653 C CA . VAL A 1 84 ? -12.256 -2.765 6.293 1.00 97.69 84 VAL A CA 1
ATOM 654 C C . VAL A 1 84 ? -13.568 -3.011 7.034 1.00 97.69 84 VAL A C 1
ATOM 656 O O . VAL A 1 84 ? -14.392 -2.106 7.192 1.00 97.69 84 VAL A O 1
ATOM 659 N N . ASN A 1 85 ? -13.791 -4.235 7.497 1.00 91.88 85 ASN A N 1
ATOM 660 C CA . ASN A 1 85 ? -14.821 -4.502 8.491 1.00 91.88 85 ASN A CA 1
ATOM 661 C C . ASN A 1 85 ? -14.386 -3.982 9.882 1.00 91.88 85 ASN A C 1
ATOM 663 O O . ASN A 1 85 ? -13.240 -3.589 10.089 1.00 91.88 85 ASN A O 1
ATOM 667 N N . GLU A 1 86 ? -15.308 -3.936 10.844 1.00 75.38 86 GLU A N 1
ATOM 668 C CA . GLU A 1 86 ? -15.070 -3.324 12.166 1.00 75.38 86 GLU A CA 1
ATOM 669 C C . GLU A 1 86 ? -14.094 -4.111 13.074 1.00 75.38 86 GLU A C 1
ATOM 671 O O . GLU A 1 86 ? -13.813 -3.681 14.192 1.00 75.38 86 GLU A O 1
ATOM 676 N N . GLU A 1 87 ? -13.566 -5.259 12.635 1.00 74.62 87 GLU A N 1
ATOM 677 C CA . GLU A 1 87 ? -12.878 -6.232 13.493 1.00 74.62 87 GLU A CA 1
ATOM 678 C C . GLU A 1 87 ? -11.385 -6.391 13.156 1.00 74.62 87 GLU A C 1
ATOM 680 O O . GLU A 1 87 ? -10.908 -7.492 12.877 1.00 74.62 87 GLU A O 1
ATOM 685 N N . ILE A 1 88 ? -10.614 -5.301 13.214 1.00 92.62 88 ILE A N 1
ATOM 686 C CA . ILE A 1 88 ? -9.157 -5.343 13.011 1.00 92.62 88 ILE A CA 1
ATOM 687 C C . ILE A 1 88 ? -8.405 -4.476 14.032 1.00 92.62 88 ILE A C 1
ATOM 689 O O . ILE A 1 88 ? -8.875 -3.408 14.429 1.00 92.62 88 ILE A O 1
ATOM 693 N N . THR A 1 89 ? -7.231 -4.930 14.486 1.00 94.38 89 THR A N 1
ATOM 694 C CA . THR A 1 89 ? -6.362 -4.111 15.346 1.00 94.38 89 THR A CA 1
ATOM 695 C C . THR A 1 89 ? -5.608 -3.048 14.547 1.00 94.38 89 THR A C 1
ATOM 697 O O . THR A 1 89 ? -5.468 -3.132 13.327 1.00 94.38 89 THR A O 1
ATOM 700 N N . LYS A 1 90 ? -5.058 -2.045 15.240 1.00 95.06 90 LYS A N 1
ATOM 701 C CA . LYS A 1 90 ? -4.230 -1.018 14.595 1.00 95.06 90 LYS A CA 1
ATOM 702 C C . LYS A 1 90 ? -2.965 -1.611 13.962 1.00 95.06 90 LYS A C 1
ATOM 704 O O . LYS A 1 90 ? -2.540 -1.152 12.909 1.00 95.06 90 LYS A O 1
ATOM 709 N N . GLU A 1 91 ? -2.382 -2.633 14.582 1.00 96.25 91 GLU A N 1
ATOM 710 C CA . GLU A 1 91 ? -1.209 -3.346 14.067 1.00 96.25 91 GLU A CA 1
ATOM 711 C C . GLU A 1 91 ? -1.542 -4.084 12.769 1.00 96.25 91 GLU A C 1
ATOM 713 O O . GLU A 1 91 ? -0.842 -3.923 11.777 1.00 96.25 91 GLU A O 1
ATOM 718 N N . GLN A 1 92 ? -2.659 -4.811 12.728 1.00 96.69 92 GLN A N 1
ATOM 719 C CA . GLN A 1 92 ? -3.104 -5.474 11.503 1.00 96.69 92 GLN A CA 1
ATOM 720 C C . GLN A 1 92 ? -3.458 -4.458 10.398 1.00 96.69 92 GLN A C 1
ATOM 722 O O . GLN A 1 92 ? -3.164 -4.695 9.230 1.00 96.69 92 GLN A O 1
ATOM 727 N N . ALA A 1 93 ? -4.048 -3.308 10.750 1.00 97.50 93 ALA A N 1
ATOM 728 C CA . ALA A 1 93 ? -4.303 -2.218 9.805 1.00 97.50 93 ALA A CA 1
ATOM 729 C C . ALA A 1 93 ? -3.001 -1.624 9.239 1.00 97.50 93 ALA A C 1
ATOM 731 O O . ALA A 1 93 ? -2.918 -1.352 8.044 1.00 97.50 93 ALA A O 1
ATOM 732 N N . SER A 1 94 ? -1.980 -1.460 10.085 1.00 98.25 94 SER A N 1
ATOM 733 C CA . SER A 1 94 ? -0.630 -1.027 9.705 1.00 98.25 94 SER A CA 1
ATOM 734 C C . SER A 1 94 ? 0.037 -2.020 8.750 1.00 98.25 94 SER A C 1
ATOM 736 O O . SER A 1 94 ? 0.516 -1.619 7.687 1.00 98.25 94 SER A O 1
ATOM 738 N N . GLU A 1 95 ? 0.011 -3.314 9.076 1.00 98.00 95 GLU A N 1
ATOM 739 C CA . GLU A 1 95 ? 0.552 -4.384 8.230 1.00 98.00 95 GLU A CA 1
ATOM 740 C C . GLU A 1 95 ? -0.162 -4.440 6.874 1.00 98.00 95 GLU A C 1
ATOM 742 O O . GLU A 1 95 ? 0.492 -4.494 5.832 1.00 98.00 95 GLU A O 1
ATOM 747 N N . TYR A 1 96 ? -1.495 -4.360 6.877 1.00 98.19 96 TYR A N 1
ATOM 748 C CA . TYR A 1 96 ? -2.304 -4.360 5.662 1.00 98.19 96 TYR A CA 1
ATOM 749 C C . TYR A 1 96 ? -2.006 -3.150 4.773 1.00 98.19 96 TYR A C 1
ATOM 751 O O . TYR A 1 96 ? -1.701 -3.317 3.595 1.00 98.19 96 TYR A O 1
ATOM 759 N N . ALA A 1 97 ? -2.023 -1.939 5.333 1.00 98.56 97 ALA A N 1
ATOM 760 C CA . ALA A 1 97 ? -1.742 -0.720 4.582 1.00 98.56 97 ALA A CA 1
ATOM 761 C C . ALA A 1 97 ? -0.316 -0.696 4.013 1.00 98.56 97 ALA A C 1
ATOM 763 O O . ALA A 1 97 ? -0.114 -0.315 2.860 1.00 98.56 97 ALA A O 1
ATOM 764 N N . THR A 1 98 ? 0.662 -1.163 4.794 1.00 98.69 98 THR A N 1
ATOM 765 C CA . THR A 1 98 ? 2.053 -1.317 4.342 1.00 98.69 98 THR A CA 1
ATOM 766 C C . THR A 1 98 ? 2.133 -2.280 3.159 1.00 98.69 98 THR A C 1
ATOM 768 O O . THR A 1 98 ? 2.795 -1.982 2.167 1.00 98.69 98 THR A O 1
ATOM 771 N N . ALA A 1 99 ? 1.443 -3.422 3.237 1.00 98.56 99 ALA A N 1
ATOM 772 C CA . ALA A 1 99 ? 1.432 -4.414 2.169 1.00 98.56 99 ALA A CA 1
ATOM 773 C C . ALA A 1 99 ? 0.755 -3.889 0.892 1.00 98.56 99 ALA A C 1
ATOM 775 O O . ALA A 1 99 ? 1.292 -4.095 -0.193 1.00 98.56 99 ALA A O 1
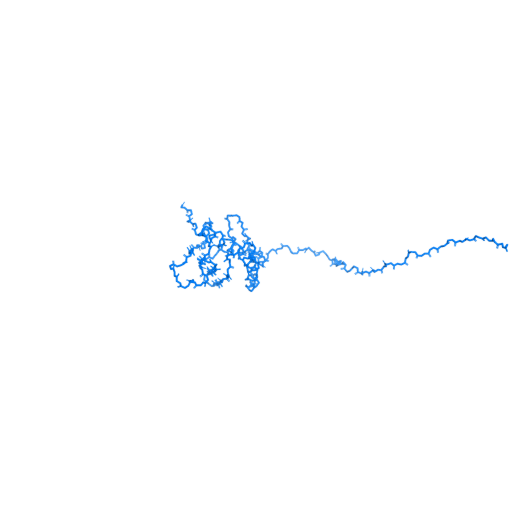ATOM 776 N N . VAL A 1 100 ? -0.363 -3.161 1.011 1.00 98.75 100 VAL A N 1
ATOM 777 C CA . VAL A 1 100 ? -1.054 -2.548 -0.137 1.00 98.75 100 VAL A CA 1
ATOM 778 C C . VAL A 1 100 ? -0.165 -1.518 -0.838 1.00 98.75 100 VAL A C 1
ATOM 780 O O . VAL A 1 100 ? -0.096 -1.520 -2.062 1.00 98.75 100 VAL A O 1
ATOM 783 N N . LEU A 1 101 ? 0.564 -0.675 -0.095 1.00 98.62 101 LEU A N 1
ATOM 784 C CA . LEU A 1 101 ? 1.517 0.270 -0.694 1.00 98.62 101 LEU A CA 1
ATOM 785 C C . LEU A 1 101 ? 2.648 -0.436 -1.445 1.00 98.62 101 LEU A C 1
ATOM 787 O O . LEU A 1 101 ? 2.986 -0.041 -2.558 1.00 98.62 101 LEU A O 1
ATOM 791 N N . LYS A 1 102 ? 3.209 -1.502 -0.866 1.00 98.75 102 LYS A N 1
ATOM 792 C CA . LYS A 1 102 ? 4.223 -2.321 -1.543 1.00 98.75 102 LYS A CA 1
ATOM 793 C C . LYS A 1 102 ? 3.667 -2.962 -2.817 1.00 98.75 102 LYS A C 1
ATOM 795 O O . LYS A 1 102 ? 4.280 -2.849 -3.872 1.00 98.75 102 LYS A O 1
ATOM 800 N N . GLY A 1 103 ? 2.463 -3.529 -2.750 1.00 98.56 103 GLY A N 1
ATOM 801 C CA . GLY A 1 103 ? 1.777 -4.082 -3.918 1.00 98.56 103 GLY A CA 1
ATOM 802 C C . GLY A 1 103 ? 1.487 -3.042 -5.004 1.00 98.56 103 GLY A C 1
ATOM 803 O O . GLY A 1 103 ? 1.635 -3.340 -6.187 1.00 98.56 103 GLY A O 1
ATOM 804 N N . LEU A 1 104 ? 1.138 -1.807 -4.616 1.00 98.62 104 LEU A N 1
ATOM 805 C CA . LEU A 1 104 ? 0.900 -0.704 -5.554 1.00 98.62 104 LEU A CA 1
ATOM 806 C C . LEU A 1 104 ? 2.174 -0.414 -6.343 1.00 98.62 104 LEU A C 1
ATOM 808 O O . LEU A 1 104 ? 2.142 -0.348 -7.571 1.00 98.62 104 LEU A O 1
ATOM 812 N N . ASN A 1 105 ? 3.300 -0.289 -5.641 1.00 98.56 105 ASN A N 1
ATOM 813 C CA . ASN A 1 105 ? 4.588 -0.124 -6.292 1.00 98.56 105 ASN A CA 1
ATOM 814 C C . ASN A 1 105 ? 4.927 -1.311 -7.199 1.00 98.56 105 ASN A C 1
ATOM 816 O O . ASN A 1 105 ? 5.363 -1.111 -8.327 1.00 98.56 105 ASN A O 1
ATOM 820 N N . ASP A 1 106 ? 4.748 -2.540 -6.722 1.00 98.62 106 ASP A N 1
ATOM 821 C CA . ASP A 1 106 ? 5.167 -3.739 -7.451 1.00 98.62 106 ASP A CA 1
ATOM 822 C C . ASP A 1 106 ? 4.377 -3.943 -8.746 1.00 98.62 106 ASP A C 1
ATOM 824 O O . ASP A 1 106 ? 4.948 -4.357 -9.762 1.00 98.62 106 ASP A O 1
ATOM 828 N N . SER A 1 107 ? 3.087 -3.597 -8.752 1.00 98.19 107 SER A N 1
ATOM 829 C CA . SER A 1 107 ? 2.290 -3.591 -9.981 1.00 98.19 107 SER A CA 1
ATOM 830 C C . SER A 1 107 ? 2.774 -2.505 -10.955 1.00 98.19 107 SER A C 1
ATOM 832 O O . SER A 1 107 ? 2.947 -2.781 -12.145 1.00 98.19 107 SER A O 1
ATOM 834 N N . VAL A 1 108 ? 3.136 -1.310 -10.465 1.00 97.75 108 VAL A N 1
ATOM 835 C CA . VAL A 1 108 ? 3.765 -0.263 -11.297 1.00 97.75 108 VAL A CA 1
ATOM 836 C C . VAL A 1 108 ? 5.110 -0.733 -11.870 1.00 97.75 108 VAL A C 1
ATOM 838 O O . VAL A 1 108 ? 5.329 -0.634 -13.078 1.00 97.75 108 VAL A O 1
ATOM 841 N N . ALA A 1 109 ? 5.982 -1.317 -11.047 1.00 97.50 109 ALA A N 1
ATOM 842 C CA . ALA A 1 109 ? 7.295 -1.829 -11.450 1.00 97.50 109 ALA A CA 1
ATOM 843 C C . ALA A 1 109 ? 7.211 -3.026 -12.419 1.00 97.50 109 ALA A C 1
ATOM 845 O O . ALA A 1 109 ? 8.142 -3.289 -13.182 1.00 97.50 109 ALA A O 1
ATOM 846 N N . THR A 1 110 ? 6.085 -3.748 -12.427 1.00 96.88 110 THR A N 1
ATOM 847 C CA . THR A 1 110 ? 5.809 -4.814 -13.404 1.00 96.88 110 THR A CA 1
ATOM 848 C C . THR A 1 110 ? 5.508 -4.255 -14.798 1.00 96.88 110 THR A C 1
ATOM 850 O O . THR A 1 110 ? 5.807 -4.911 -15.799 1.00 96.88 110 THR A O 1
ATOM 853 N N . GLN A 1 111 ? 4.935 -3.052 -14.879 1.00 96.12 111 GLN A N 1
ATOM 854 C CA . GLN A 1 111 ? 4.633 -2.382 -16.147 1.00 96.12 111 GLN A CA 1
ATOM 855 C C . GLN A 1 111 ? 5.813 -1.536 -16.644 1.00 96.12 111 GLN A C 1
ATOM 857 O O . GLN A 1 111 ? 6.176 -1.610 -17.821 1.00 96.12 111 GLN A O 1
ATOM 862 N N . ASP A 1 112 ? 6.436 -0.766 -15.750 1.00 95.75 112 ASP A N 1
ATOM 863 C CA . ASP A 1 112 ? 7.630 0.026 -16.028 1.00 95.75 112 ASP A CA 1
ATOM 864 C C . ASP A 1 112 ? 8.817 -0.480 -15.196 1.00 95.75 112 ASP A C 1
ATOM 866 O O . ASP A 1 112 ? 9.030 -0.092 -14.048 1.00 95.75 112 ASP A O 1
ATOM 870 N N . PHE A 1 113 ? 9.639 -1.315 -15.835 1.00 93.50 113 PHE A N 1
ATOM 871 C CA . PHE A 1 113 ? 10.830 -1.926 -15.238 1.00 93.50 113 PHE A CA 1
ATOM 872 C C . PHE A 1 113 ? 11.935 -0.929 -14.855 1.00 93.50 113 PHE A C 1
ATOM 874 O O . PHE A 1 113 ? 12.981 -1.352 -14.360 1.00 93.50 113 PHE A O 1
ATOM 881 N N . SER A 1 114 ? 11.773 0.368 -15.142 1.00 94.88 114 SER A N 1
ATOM 882 C CA . SER A 1 114 ? 12.692 1.388 -14.636 1.00 94.88 114 SER A CA 1
ATOM 883 C C . SER A 1 114 ? 12.469 1.712 -13.160 1.00 94.88 114 SER A C 1
ATOM 885 O O . SER A 1 114 ? 13.398 2.223 -12.537 1.00 94.88 114 SER A O 1
ATOM 887 N N . PHE A 1 115 ? 11.301 1.373 -12.601 1.00 95.88 115 PHE A N 1
ATOM 888 C CA . PHE A 1 115 ? 11.059 1.423 -11.162 1.00 95.88 115 PHE A CA 1
ATOM 889 C C . PHE A 1 115 ? 11.530 0.136 -10.488 1.00 95.88 115 PHE A C 1
ATOM 891 O O . PHE A 1 115 ? 11.232 -0.975 -10.931 1.00 95.88 115 PHE A O 1
ATOM 898 N N . ASN A 1 116 ? 12.235 0.285 -9.371 1.00 97.44 116 ASN A N 1
ATOM 899 C CA . ASN A 1 116 ? 12.556 -0.836 -8.506 1.00 97.44 116 ASN A CA 1
ATOM 900 C C . ASN A 1 116 ? 11.295 -1.337 -7.773 1.00 97.44 116 ASN A C 1
ATOM 902 O O . ASN A 1 116 ? 10.506 -0.521 -7.276 1.00 97.44 116 ASN A O 1
ATOM 906 N N . PRO A 1 117 ? 11.113 -2.667 -7.665 1.00 98.12 117 PRO A N 1
ATOM 907 C CA . PRO A 1 117 ? 10.082 -3.245 -6.814 1.00 98.12 117 PRO A CA 1
ATOM 908 C C . PRO A 1 117 ? 10.375 -2.967 -5.332 1.00 98.12 117 PRO A C 1
ATOM 910 O O . PRO A 1 117 ? 11.476 -2.557 -4.955 1.00 98.12 117 PRO A O 1
ATOM 913 N N . SER A 1 118 ? 9.377 -3.215 -4.497 1.00 98.25 118 SER A N 1
ATOM 914 C CA . SER A 1 118 ? 9.471 -3.177 -3.048 1.00 98.25 118 SER A CA 1
ATOM 915 C C . SER A 1 118 ? 10.323 -4.330 -2.500 1.00 98.25 118 SER A C 1
ATOM 917 O O . SER A 1 118 ? 10.530 -5.360 -3.151 1.00 98.25 118 SER A O 1
ATOM 919 N N . ASP A 1 119 ? 10.816 -4.166 -1.274 1.00 97.75 119 ASP A N 1
ATOM 920 C CA . ASP A 1 119 ? 11.481 -5.227 -0.514 1.00 97.75 119 ASP A CA 1
ATOM 921 C C . ASP A 1 119 ? 11.099 -5.161 0.978 1.00 97.75 119 ASP A C 1
ATOM 923 O O . ASP A 1 119 ? 10.064 -4.599 1.335 1.00 97.75 119 ASP A O 1
ATOM 927 N N . GLU A 1 120 ? 11.863 -5.788 1.877 1.00 95.81 120 GLU A N 1
ATOM 928 C CA . GLU A 1 120 ? 11.570 -5.776 3.318 1.00 95.81 120 GLU A CA 1
ATOM 929 C C . GLU A 1 120 ? 11.619 -4.361 3.926 1.00 95.81 120 GLU A C 1
ATOM 931 O O . GLU A 1 120 ? 10.765 -4.029 4.755 1.00 95.81 120 GLU A O 1
ATOM 936 N N . GLU A 1 121 ? 12.549 -3.523 3.468 1.00 95.25 121 GLU A N 1
ATOM 937 C CA . GLU A 1 121 ? 12.899 -2.211 4.026 1.00 95.25 121 GLU A CA 1
ATOM 938 C C . GLU A 1 121 ? 12.738 -1.070 3.003 1.00 95.25 121 GLU A C 1
ATOM 940 O O . GLU A 1 121 ? 13.304 0.009 3.163 1.00 95.25 121 GLU A O 1
ATOM 945 N N . PHE A 1 122 ? 11.958 -1.292 1.944 1.00 97.19 122 PHE A N 1
ATOM 946 C CA . PHE A 1 122 ? 11.725 -0.316 0.886 1.00 97.19 122 PHE A CA 1
ATOM 947 C C . PHE A 1 122 ? 10.331 -0.482 0.274 1.00 97.19 122 PHE A C 1
ATOM 949 O O . PHE A 1 122 ? 9.880 -1.600 0.016 1.00 97.19 122 PHE A O 1
ATOM 956 N N . TYR A 1 123 ? 9.636 0.632 0.024 1.00 98.12 123 TYR A N 1
ATOM 957 C CA . TYR A 1 123 ? 8.341 0.610 -0.668 1.00 98.12 123 TYR A CA 1
ATOM 958 C C . TYR A 1 123 ? 8.471 0.462 -2.182 1.00 98.12 123 TYR A C 1
ATOM 960 O O . TYR A 1 123 ? 7.485 0.115 -2.825 1.00 98.12 123 TYR A O 1
ATOM 968 N N . GLY A 1 124 ? 9.664 0.691 -2.731 1.00 98.00 124 GLY A N 1
ATOM 969 C CA . GLY A 1 124 ? 9.892 0.757 -4.164 1.00 98.00 124 GLY A CA 1
ATOM 970 C C . GLY A 1 124 ? 9.861 2.186 -4.705 1.00 98.00 124 GLY A C 1
ATOM 971 O O . GLY A 1 124 ? 9.369 3.112 -4.053 1.00 98.00 124 GLY A O 1
ATOM 972 N N . ASP A 1 125 ? 10.426 2.373 -5.897 1.00 97.38 125 ASP A N 1
ATOM 973 C CA . ASP A 1 125 ? 10.726 3.710 -6.417 1.00 97.38 125 ASP A CA 1
ATOM 974 C C . ASP A 1 125 ? 9.465 4.555 -6.639 1.00 97.38 125 ASP A C 1
ATOM 976 O O . ASP A 1 125 ? 9.485 5.756 -6.382 1.00 97.38 125 ASP A O 1
ATOM 980 N N . PHE A 1 126 ? 8.365 3.970 -7.125 1.00 97.38 126 PHE A N 1
ATOM 981 C CA . PHE A 1 126 ? 7.162 4.749 -7.418 1.00 97.38 126 PHE A CA 1
ATOM 982 C C . PHE A 1 126 ? 6.575 5.337 -6.134 1.00 97.38 126 PHE A C 1
ATOM 984 O O . PHE A 1 126 ? 6.355 6.543 -6.051 1.00 97.38 126 PHE A O 1
ATOM 991 N N . VAL A 1 127 ? 6.377 4.511 -5.107 1.00 97.94 127 VAL A N 1
ATOM 992 C CA . VAL A 1 127 ? 5.798 4.969 -3.837 1.00 97.94 127 VAL A CA 1
ATOM 993 C C . VAL A 1 127 ? 6.758 5.894 -3.090 1.00 97.94 127 VAL A C 1
ATOM 995 O O . VAL A 1 127 ? 6.323 6.931 -2.602 1.00 97.94 127 VAL A O 1
ATOM 998 N N . SER A 1 128 ? 8.058 5.587 -3.046 1.00 97.62 128 SER A N 1
ATOM 999 C CA . SER A 1 128 ? 9.042 6.423 -2.341 1.00 97.62 128 SER A CA 1
ATOM 1000 C C . SER A 1 128 ? 9.270 7.800 -2.974 1.00 97.62 128 SER A C 1
ATOM 1002 O O . SER A 1 128 ? 9.696 8.715 -2.274 1.00 97.62 128 SER A O 1
ATOM 1004 N N . ASN A 1 129 ? 8.951 7.977 -4.259 1.00 97.06 129 ASN A N 1
ATOM 1005 C CA . ASN A 1 129 ? 9.025 9.272 -4.945 1.00 97.06 129 ASN A CA 1
ATOM 1006 C C . ASN A 1 129 ? 7.747 10.123 -4.800 1.00 97.06 129 ASN A C 1
ATOM 1008 O O . ASN A 1 129 ? 7.684 11.222 -5.355 1.00 97.06 129 ASN A O 1
ATOM 1012 N N . ASN A 1 130 ? 6.728 9.637 -4.086 1.00 98.19 130 ASN A N 1
ATOM 1013 C CA . ASN A 1 130 ? 5.454 10.326 -3.902 1.00 98.19 130 ASN A CA 1
ATOM 1014 C C . ASN A 1 130 ? 5.165 10.595 -2.420 1.00 98.19 130 ASN A C 1
ATOM 1016 O O . ASN A 1 130 ? 5.481 9.798 -1.541 1.00 98.19 130 ASN A O 1
ATOM 1020 N N . ASP A 1 131 ? 4.497 11.713 -2.148 1.00 98.25 131 ASP A N 1
ATOM 1021 C CA . ASP A 1 131 ? 3.844 11.953 -0.866 1.00 98.25 131 ASP A CA 1
ATOM 1022 C C . ASP A 1 131 ? 2.622 11.029 -0.758 1.00 98.25 131 ASP A C 1
ATOM 1024 O O . ASP A 1 131 ? 1.709 11.088 -1.581 1.00 98.25 131 ASP A O 1
ATOM 1028 N N . VAL A 1 132 ? 2.578 10.192 0.273 1.00 98.44 132 VAL A N 1
ATOM 1029 C CA . VAL A 1 132 ? 1.505 9.217 0.483 1.00 98.44 132 VAL A CA 1
ATOM 1030 C C . VAL A 1 132 ? 0.630 9.649 1.649 1.00 98.44 132 VAL A C 1
ATOM 1032 O O . VAL A 1 132 ? 1.136 9.845 2.752 1.00 98.44 132 VAL A O 1
ATOM 1035 N N . SER A 1 133 ? -0.683 9.708 1.440 1.00 98.44 133 SER A N 1
ATOM 1036 C CA . SER A 1 133 ? -1.685 9.744 2.508 1.00 98.44 133 SER A CA 1
ATOM 1037 C C . SER A 1 133 ? -2.422 8.412 2.541 1.00 98.44 133 SER A C 1
ATOM 1039 O O . SER A 1 133 ? -2.905 7.945 1.510 1.00 98.44 133 SER A O 1
ATOM 1041 N N . VAL A 1 134 ? -2.554 7.801 3.717 1.00 98.44 134 VAL A N 1
ATOM 1042 C CA . VAL A 1 134 ? -3.292 6.542 3.867 1.00 98.44 134 VAL A CA 1
ATOM 1043 C C . VAL A 1 134 ? -4.263 6.597 5.038 1.00 98.44 134 VAL A C 1
ATOM 1045 O O . VAL A 1 134 ? -3.910 7.000 6.147 1.00 98.44 134 VAL A O 1
ATOM 1048 N N . LEU A 1 135 ? -5.495 6.166 4.775 1.00 98.38 135 LEU A N 1
ATOM 1049 C CA . LEU A 1 135 ? -6.567 6.005 5.747 1.00 98.38 135 LEU A CA 1
ATOM 1050 C C . LEU A 1 135 ? -7.015 4.543 5.772 1.00 98.38 135 LEU A C 1
ATOM 1052 O O . LEU A 1 135 ? -7.361 3.983 4.734 1.00 98.38 135 LEU A O 1
ATOM 1056 N N . VAL A 1 136 ? -7.083 3.955 6.965 1.00 98.38 136 VAL A N 1
ATOM 1057 C CA . VAL A 1 136 ? -7.764 2.683 7.221 1.00 98.38 136 VAL A CA 1
ATOM 1058 C C . VAL A 1 136 ? -8.951 2.938 8.139 1.00 98.38 136 VAL A C 1
ATOM 1060 O O . VAL A 1 136 ? -8.784 3.423 9.264 1.00 98.38 136 VAL A O 1
ATOM 1063 N N . ALA A 1 137 ? -10.154 2.604 7.677 1.00 97.50 137 ALA A N 1
ATOM 1064 C CA . ALA A 1 137 ? -11.385 2.855 8.421 1.00 97.50 137 ALA A CA 1
ATOM 1065 C C . ALA A 1 137 ? -12.461 1.790 8.156 1.00 97.50 137 ALA A C 1
ATOM 1067 O O . ALA A 1 137 ? -12.456 1.155 7.097 1.00 97.50 137 ALA A O 1
ATOM 1068 N N . PRO A 1 138 ? -13.422 1.603 9.080 1.00 96.94 138 PRO A N 1
ATOM 1069 C CA . PRO A 1 138 ? -14.552 0.723 8.839 1.00 96.94 138 PRO A CA 1
ATOM 1070 C C . PRO A 1 138 ? -15.426 1.230 7.687 1.00 96.94 138 PRO A C 1
ATOM 1072 O O . PRO A 1 138 ? -15.796 2.404 7.641 1.00 96.94 138 PRO A O 1
ATOM 1075 N N . ALA A 1 139 ? -15.827 0.335 6.784 1.00 95.50 139 ALA A N 1
ATOM 1076 C CA . ALA A 1 139 ? -16.576 0.686 5.574 1.00 95.50 139 ALA A CA 1
ATOM 1077 C C . ALA A 1 139 ? -17.907 1.416 5.845 1.00 95.50 139 ALA A C 1
ATOM 1079 O O . ALA A 1 139 ? -18.360 2.208 5.023 1.00 95.50 139 ALA A O 1
ATOM 1080 N N . LEU A 1 140 ? -18.540 1.163 6.995 1.00 93.44 140 LEU A N 1
ATOM 1081 C CA . LEU A 1 140 ? -19.829 1.761 7.362 1.00 93.44 140 LEU A CA 1
ATOM 1082 C C . LEU A 1 140 ? -19.709 3.128 8.049 1.00 93.44 140 LEU A C 1
ATOM 1084 O O . LEU A 1 140 ? -20.727 3.798 8.222 1.00 93.44 140 LEU A O 1
ATOM 1088 N N . SER A 1 141 ? -18.505 3.540 8.452 1.00 93.50 141 SER A N 1
ATOM 1089 C CA . SER A 1 141 ? -18.302 4.749 9.257 1.00 93.50 141 SER A CA 1
ATOM 1090 C C . SER A 1 141 ? -17.091 5.589 8.850 1.00 93.50 141 SER A C 1
ATOM 1092 O O . SER A 1 141 ? -16.764 6.532 9.559 1.00 93.50 141 SER A O 1
ATOM 1094 N N . PHE A 1 142 ? -16.459 5.314 7.706 1.00 93.12 142 PHE A N 1
ATOM 1095 C CA . PHE A 1 142 ? -15.251 6.012 7.233 1.00 93.12 142 PHE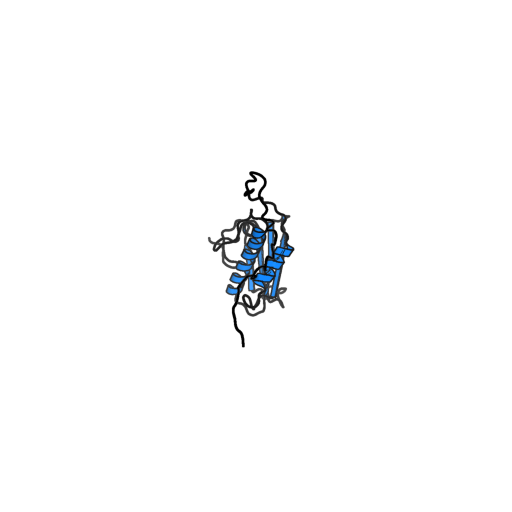 A CA 1
ATOM 1096 C C . PHE A 1 142 ? -15.396 7.535 7.052 1.00 93.12 142 PHE A C 1
ATOM 1098 O O . PHE A 1 142 ? -14.403 8.229 6.888 1.00 93.12 142 PHE A O 1
ATOM 1105 N N . GLU A 1 143 ? -16.618 8.067 7.046 1.00 93.88 143 GLU A N 1
ATOM 1106 C CA . GLU A 1 143 ? -16.865 9.513 7.015 1.00 93.88 143 GLU A CA 1
ATOM 1107 C C . GLU A 1 143 ? -16.724 10.177 8.399 1.00 93.88 143 GLU A C 1
ATOM 1109 O O . GLU A 1 143 ? -16.652 11.403 8.483 1.00 93.88 143 GLU A O 1
ATOM 1114 N N . ASP A 1 144 ? -16.718 9.392 9.483 1.00 95.06 144 ASP A N 1
ATOM 1115 C CA . ASP A 1 144 ? -16.541 9.852 10.861 1.00 95.06 144 ASP A CA 1
ATOM 1116 C C . ASP A 1 144 ? -15.094 9.606 11.328 1.00 95.06 144 ASP A C 1
ATOM 1118 O O . ASP A 1 144 ? -14.746 8.466 11.670 1.00 95.06 144 ASP A O 1
ATOM 1122 N N . PRO A 1 145 ? -14.268 10.668 11.451 1.00 94.81 145 PRO A N 1
ATOM 1123 C CA . PRO A 1 145 ? -12.879 10.557 11.888 1.00 94.81 145 PRO A CA 1
ATOM 1124 C C . PRO A 1 145 ? -12.686 9.909 13.257 1.00 94.81 145 PRO A C 1
ATOM 1126 O O . PRO A 1 145 ? -11.620 9.376 13.546 1.00 94.81 145 PRO A O 1
ATOM 1129 N N . SER A 1 146 ? -13.707 9.922 14.123 1.00 94.19 146 SER A N 1
ATOM 1130 C CA . SER A 1 146 ? -13.620 9.259 15.428 1.00 94.19 146 SER A CA 1
ATOM 1131 C C . SER A 1 146 ? -13.608 7.728 15.337 1.00 94.19 146 SER A C 1
ATOM 1133 O O . SER A 1 146 ? -13.280 7.065 16.321 1.00 94.19 146 SER A O 1
ATOM 1135 N N . THR A 1 147 ? -13.934 7.176 14.165 1.00 93.94 147 THR A N 1
ATOM 1136 C CA . THR A 1 147 ? -13.957 5.733 13.885 1.00 93.94 147 THR A CA 1
ATOM 1137 C C . THR A 1 147 ? -12.763 5.252 13.064 1.00 93.94 147 THR A C 1
ATOM 1139 O O . THR A 1 147 ? -12.622 4.050 12.837 1.00 93.94 147 THR A O 1
ATOM 1142 N N . HIS A 1 148 ? -11.895 6.164 12.623 1.00 96.00 148 HIS A N 1
ATOM 1143 C CA . HIS A 1 148 ? -10.698 5.811 11.872 1.00 96.00 148 HIS A CA 1
ATOM 1144 C C . HIS A 1 148 ? -9.763 4.948 12.722 1.00 96.00 148 HIS A C 1
ATOM 1146 O O . HIS A 1 148 ? -9.531 5.209 13.904 1.00 96.00 148 HIS A O 1
ATOM 1152 N N . ILE A 1 149 ? -9.218 3.902 12.105 1.00 96.50 149 ILE A N 1
ATOM 1153 C CA . ILE A 1 149 ? -8.346 2.932 12.776 1.00 96.50 149 ILE A CA 1
ATOM 1154 C C . ILE A 1 149 ? -6.895 3.394 12.668 1.00 96.50 149 ILE A C 1
ATOM 1156 O O . ILE A 1 149 ? -6.129 3.339 13.637 1.00 96.50 149 ILE A O 1
ATOM 1160 N N . LEU A 1 150 ? -6.519 3.862 11.479 1.00 96.94 150 LEU A N 1
ATOM 1161 C CA . LEU A 1 150 ? -5.185 4.343 11.175 1.00 96.94 150 LEU A CA 1
ATOM 1162 C C . LEU A 1 150 ? -5.268 5.473 10.153 1.00 96.94 150 LEU A C 1
ATOM 1164 O O . LEU A 1 150 ? -5.929 5.343 9.129 1.00 96.94 150 LEU A O 1
ATOM 1168 N N . GLU A 1 151 ? -4.540 6.546 10.428 1.00 97.56 151 GLU A N 1
ATOM 1169 C CA . GLU A 1 151 ? -4.226 7.610 9.482 1.00 97.56 151 GLU A CA 1
ATOM 1170 C C . GLU A 1 151 ? -2.720 7.831 9.526 1.00 97.56 151 GLU A C 1
ATOM 1172 O O . GLU A 1 151 ? -2.136 7.878 10.616 1.00 97.56 151 GLU A O 1
ATOM 1177 N N . ASP A 1 152 ? -2.095 7.953 8.362 1.00 98.31 152 ASP A N 1
ATOM 1178 C CA . ASP A 1 152 ? -0.669 8.230 8.259 1.00 98.31 152 ASP A CA 1
ATOM 1179 C C . ASP A 1 152 ? -0.344 9.018 6.987 1.00 98.31 152 ASP A C 1
ATOM 1181 O O . ASP A 1 152 ? -1.080 9.000 5.997 1.00 98.31 152 ASP A O 1
ATOM 1185 N N . THR A 1 153 ? 0.778 9.726 7.033 1.00 97.88 153 THR A N 1
ATOM 1186 C CA . THR A 1 153 ? 1.369 10.406 5.887 1.00 97.88 153 THR A CA 1
ATOM 1187 C C . THR A 1 153 ? 2.848 10.070 5.823 1.00 97.88 153 THR A C 1
ATOM 1189 O O . THR A 1 153 ? 3.573 10.332 6.781 1.00 97.88 153 THR A O 1
ATOM 1192 N N . ILE A 1 154 ? 3.291 9.538 4.690 1.00 97.44 154 ILE A N 1
ATOM 1193 C CA . ILE A 1 154 ? 4.700 9.252 4.405 1.00 97.44 154 ILE A CA 1
ATOM 1194 C C . ILE A 1 154 ? 5.156 10.264 3.360 1.00 97.44 154 ILE A C 1
ATOM 1196 O O . ILE A 1 154 ? 4.470 10.473 2.359 1.00 97.44 154 ILE A O 1
ATOM 1200 N N . LYS A 1 155 ? 6.268 10.950 3.614 1.00 97.38 155 LYS A N 1
ATOM 1201 C CA . LYS A 1 155 ? 6.808 11.925 2.665 1.00 97.38 155 LYS A CA 1
ATOM 1202 C C . LYS A 1 155 ? 7.651 11.255 1.594 1.00 97.38 155 LYS A C 1
ATOM 1204 O O . LYS A 1 155 ? 8.312 10.253 1.855 1.00 97.38 155 LYS A O 1
ATOM 1209 N N . ALA A 1 156 ? 7.642 11.846 0.401 1.00 96.62 156 ALA A N 1
ATOM 1210 C CA . ALA A 1 156 ? 8.603 11.478 -0.626 1.00 96.62 156 ALA A CA 1
ATOM 1211 C C . ALA A 1 156 ? 10.029 11.581 -0.057 1.00 96.62 156 ALA A C 1
ATOM 1213 O O . ALA A 1 156 ? 10.328 12.490 0.726 1.00 96.62 156 ALA A O 1
ATOM 1214 N N . ASP A 1 157 ? 10.888 10.638 -0.440 1.00 94.19 157 ASP A N 1
ATOM 1215 C CA . ASP A 1 157 ? 12.271 10.503 0.034 1.00 94.19 157 ASP A CA 1
ATOM 1216 C C . ASP A 1 157 ? 12.434 10.292 1.559 1.00 94.19 157 ASP A C 1
ATOM 1218 O O . ASP A 1 157 ? 13.550 10.381 2.082 1.00 94.19 157 ASP A O 1
ATOM 1222 N N . GLU A 1 158 ? 11.354 10.012 2.299 1.00 94.00 158 GLU A N 1
ATOM 1223 C CA . GLU A 1 158 ? 11.434 9.636 3.714 1.00 94.00 158 GLU A CA 1
ATOM 1224 C C . GLU A 1 158 ? 12.091 8.254 3.877 1.00 94.00 158 GLU A C 1
ATOM 1226 O O . GLU A 1 158 ? 11.904 7.354 3.055 1.00 94.00 158 GLU A O 1
ATOM 1231 N N . GLU A 1 159 ? 12.860 8.070 4.958 1.00 94.50 159 GLU A N 1
ATOM 1232 C CA . GLU A 1 159 ? 13.394 6.752 5.311 1.00 94.50 159 GLU A CA 1
ATOM 1233 C C . GLU A 1 159 ? 12.249 5.757 5.524 1.00 94.50 159 GLU A C 1
ATOM 1235 O O . GLU A 1 159 ? 11.212 6.083 6.108 1.00 94.50 159 GLU A O 1
ATOM 1240 N N . TYR A 1 160 ? 12.439 4.527 5.044 1.00 95.94 160 TYR A N 1
ATOM 1241 C CA . TYR A 1 160 ? 11.407 3.512 5.138 1.00 95.94 160 TYR A CA 1
ATOM 1242 C C . TYR A 1 160 ? 10.964 3.277 6.583 1.00 95.94 160 TYR A C 1
ATOM 1244 O O . TYR A 1 160 ? 11.757 3.056 7.500 1.00 95.94 160 TYR A O 1
ATOM 1252 N N . ARG A 1 161 ? 9.646 3.213 6.737 1.00 96.94 161 ARG A N 1
ATOM 1253 C CA . ARG A 1 161 ? 8.962 2.718 7.924 1.00 96.94 161 ARG A CA 1
ATOM 1254 C C . ARG A 1 161 ? 7.636 2.088 7.515 1.00 96.94 161 ARG A C 1
ATOM 1256 O O . ARG A 1 161 ? 7.018 2.563 6.558 1.00 96.94 161 ARG A O 1
ATOM 1263 N N . PRO A 1 162 ? 7.140 1.079 8.244 1.00 97.50 162 PRO A N 1
ATOM 1264 C CA . PRO A 1 162 ? 5.771 0.616 8.068 1.00 97.50 162 PRO A CA 1
ATOM 1265 C C . PRO A 1 162 ? 4.761 1.745 8.307 1.00 97.50 162 PRO A C 1
ATOM 1267 O O . PRO A 1 162 ? 4.972 2.628 9.145 1.00 97.50 162 PRO A O 1
ATOM 1270 N N . VAL A 1 163 ? 3.634 1.684 7.606 1.00 97.81 163 VAL A N 1
ATOM 1271 C CA . VAL A 1 163 ? 2.516 2.616 7.777 1.00 97.81 163 VAL A CA 1
ATOM 1272 C C . VAL A 1 163 ? 2.075 2.652 9.243 1.00 97.81 163 VAL A C 1
ATOM 1274 O O . VAL A 1 163 ? 1.882 1.617 9.870 1.00 97.81 163 VAL A O 1
ATOM 1277 N N . GLY A 1 164 ? 1.891 3.836 9.815 1.00 95.56 164 GLY A N 1
ATOM 1278 C CA . GLY A 1 164 ? 1.469 4.053 11.201 1.00 95.56 164 GLY A CA 1
ATOM 1279 C C . GLY A 1 164 ? 2.562 3.860 12.258 1.00 95.56 164 GLY A C 1
ATOM 1280 O O . GLY A 1 164 ? 2.282 4.054 13.445 1.00 95.56 164 GLY A O 1
ATOM 1281 N N . MET A 1 165 ? 3.787 3.500 11.861 1.00 93.44 165 MET A N 1
ATOM 1282 C CA . MET A 1 165 ? 4.972 3.553 12.724 1.00 93.44 165 MET A CA 1
ATOM 1283 C C . MET A 1 165 ? 5.627 4.938 12.638 1.00 93.44 165 MET A C 1
ATOM 1285 O O . MET A 1 165 ? 5.562 5.561 11.585 1.00 93.44 165 MET A O 1
ATOM 1289 N N . PRO A 1 166 ? 6.259 5.449 13.706 1.00 87.38 166 PRO A N 1
ATOM 1290 C CA . PRO A 1 166 ? 6.977 6.721 13.645 1.00 87.38 166 PRO A CA 1
ATOM 1291 C C . PRO A 1 166 ? 8.209 6.633 12.733 1.00 87.38 166 PRO A C 1
ATOM 1293 O O . PRO A 1 166 ? 8.816 5.567 12.615 1.00 87.38 166 PRO A O 1
ATOM 1296 N N . ALA A 1 167 ? 8.595 7.759 12.129 1.00 79.69 167 ALA A N 1
ATOM 1297 C CA . ALA A 1 167 ? 9.886 7.893 11.455 1.00 79.69 167 ALA A CA 1
ATOM 1298 C C . ALA A 1 167 ? 11.040 7.693 12.442 1.00 79.69 167 ALA A C 1
ATOM 1300 O O . ALA A 1 167 ? 10.925 8.060 13.616 1.00 79.69 167 ALA A O 1
ATOM 1301 N N . ALA A 1 168 ? 12.135 7.093 11.971 1.00 70.88 168 ALA A N 1
ATOM 1302 C CA . ALA A 1 168 ? 13.367 7.026 12.744 1.00 70.88 168 ALA A CA 1
ATOM 1303 C C . ALA A 1 168 ? 13.893 8.457 12.989 1.00 70.88 168 ALA A C 1
ATOM 1305 O O . ALA A 1 168 ? 13.868 9.292 12.085 1.00 70.88 168 ALA A O 1
ATOM 1306 N N . GLU A 1 169 ? 14.295 8.749 14.232 1.00 50.62 169 GLU A N 1
ATOM 1307 C CA . GLU A 1 169 ? 14.874 10.045 14.641 1.00 50.62 169 GLU A CA 1
ATOM 1308 C C . GLU A 1 169 ? 16.347 10.199 14.236 1.00 50.62 169 GLU A C 1
ATOM 1310 O O . GLU A 1 169 ? 17.113 9.215 14.373 1.00 50.62 169 GLU A O 1
#

Organism: NCBI:txid742737

Sequence (169 aa):
MKKIIITLLSCTLLLCGCTQSNIVASEGNRVPDTEIRGGIEIEWGQVWDDLDAQFLDKELYP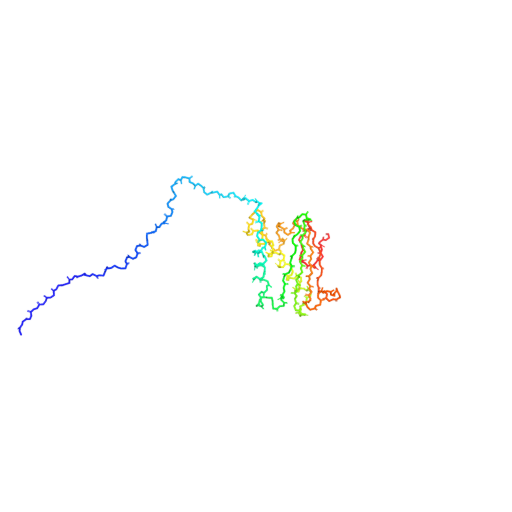FSESINGNIMDEENKIDLVLLVNEEITKEQASEYATAVLKGLNDSVATQDFSFNPSDEEFYGDFVSNNDVSVLVAPALSFEDPSTHILEDTIKADEEYRPVGMPAAE

Foldseek 3Di:
DDDDDDDDDDDPDDPPPPPPPPPVDPPDPDDDDPDADFPQDDPVVVLQVQLCVPQVPCVVAVFWDDWDWDQDPVQLEIEIETATALDDALVRVLVSVQVSLLSSQQSVCVRRVVKDHADPFGSIDSSLQGWYWYWYFHPVCSVPPVGTRFTAIDHRNAGGDTGRDDGDD

Radius of gyration: 28.02 Å; chains: 1; bounding box: 42×99×60 Å

Secondary structure (DSSP, 8-state):
---------------------------S-----------PPP-HHHHHHHHHHHHS-TTT-TTEEEEEEEEEGGGTEEEEEEEE-S---HHHHHHHHHHHHHHHHHHHHHH-TTSPPP-SS---HHHHTSEEEEEEEETTTTT-GGG-SEEEEE-TTPPP--TTSPPP-

pLDDT: mean 87.15, std 17.18, range [33.31, 98.75]